Protein AF-A0A2X1PQT2-F1 (afdb_monomer)

Radius of gyration: 22.07 Å; Cα contacts (8 Å, |Δi|>4): 76; chains: 1; bounding box: 50×48×51 Å

Organism: Haemophilus influenzae (NCBI:txid727)

InterPro domains:
  IPR001898 Solute carrier family 13 [PF00939] (1-173)
  IPR001898 Solute carrier family 13 [TIGR00785] (2-171)
  IPR030676 Citrate carrier CitT-related [PTHR42826] (3-169)

Sequence (175 aa):
MVVKTTSYIFLTAMAPNALALSLMAPILGFETTWIKWFLAASVPGLLCLFLIPLICYWVSPPELKKVDNKAIAKKGLEELGPMSFREKALSVLFVIALFGWIFSNSLHINATIVAIIVMVLCIVLSIVTWDDILKSKGAWNTLVWYGGIIGMSGLLEKSGFFKWLAKHLKYHTSV

Mean predicted aligned error: 7.76 Å

Nearest PDB structures (foldseek):
  6wtw-assembly1_A  TM=7.626E-01  e=2.066E-07  Lactobacillus acidophilus

Structure (mmCIF, N/CA/C/O backbone):
data_AF-A0A2X1PQT2-F1
#
_entry.id   AF-A0A2X1PQT2-F1
#
loop_
_atom_site.group_PDB
_atom_site.id
_atom_site.type_symbol
_atom_site.label_atom_id
_atom_site.label_alt_id
_atom_site.label_comp_id
_atom_site.label_asym_id
_atom_site.label_entity_id
_atom_site.label_seq_id
_atom_site.pdbx_PDB_ins_code
_atom_site.Cartn_x
_atom_site.Cartn_y
_atom_site.Cartn_z
_atom_site.occupancy
_atom_site.B_iso_or_equiv
_atom_site.auth_seq_id
_atom_site.auth_comp_id
_atom_site.auth_asym_id
_atom_site.auth_atom_id
_atom_site.pdbx_PDB_model_num
ATOM 1 N N . MET A 1 1 ? -2.371 -12.884 4.084 1.00 44.47 1 MET A N 1
ATOM 2 C CA . MET A 1 1 ? -1.571 -13.381 2.938 1.00 44.47 1 MET A CA 1
ATOM 3 C C . MET A 1 1 ? -2.280 -13.195 1.589 1.00 44.47 1 MET A C 1
ATOM 5 O O . MET A 1 1 ? -1.606 -12.825 0.641 1.00 44.47 1 MET A O 1
ATOM 9 N N . VAL A 1 2 ? -3.617 -13.327 1.516 1.00 46.00 2 VAL A N 1
ATOM 10 C CA . VAL A 1 2 ? -4.440 -13.123 0.293 1.00 46.00 2 VAL A CA 1
ATOM 11 C C . VAL A 1 2 ? -4.204 -11.776 -0.409 1.00 46.00 2 VAL A C 1
ATOM 13 O O . VAL A 1 2 ? -4.157 -11.729 -1.633 1.00 46.00 2 VAL A O 1
ATOM 16 N N . VAL A 1 3 ? -3.963 -10.705 0.360 1.00 53.53 3 VAL A N 1
ATOM 17 C CA . VAL A 1 3 ? -3.705 -9.355 -0.176 1.00 53.53 3 VAL A CA 1
ATOM 18 C C . VAL A 1 3 ? -2.543 -9.343 -1.175 1.00 53.53 3 VAL A C 1
ATOM 20 O O . VAL A 1 3 ? -2.621 -8.636 -2.170 1.00 53.53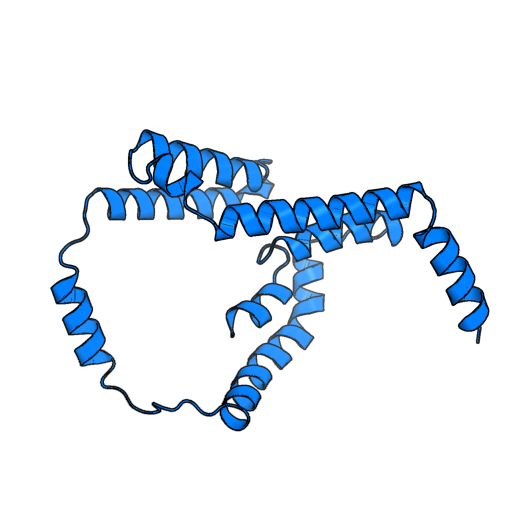 3 VAL A O 1
ATOM 23 N N . LYS A 1 4 ? -1.500 -10.167 -0.981 1.00 66.00 4 LYS A N 1
ATOM 24 C CA . LYS A 1 4 ? -0.339 -10.156 -1.884 1.00 66.00 4 LYS A CA 1
ATOM 25 C C . LYS A 1 4 ? -0.673 -10.686 -3.277 1.00 66.00 4 LYS A C 1
ATOM 27 O O . LYS A 1 4 ? -0.178 -10.138 -4.252 1.00 66.00 4 LYS A O 1
ATOM 32 N N . THR A 1 5 ? -1.529 -11.699 -3.390 1.00 76.62 5 THR A N 1
ATOM 33 C CA . THR A 1 5 ? -1.811 -12.336 -4.682 1.00 76.62 5 THR A CA 1
ATOM 34 C C . THR A 1 5 ? -2.655 -11.449 -5.588 1.00 76.62 5 THR A C 1
ATOM 36 O O . THR A 1 5 ? -2.332 -11.271 -6.760 1.00 76.62 5 THR A O 1
ATOM 39 N N . THR A 1 6 ? -3.695 -10.818 -5.037 1.00 84.56 6 THR A N 1
ATOM 40 C CA . THR A 1 6 ? -4.504 -9.841 -5.779 1.00 84.56 6 THR A CA 1
ATOM 41 C C . THR A 1 6 ? -3.706 -8.590 -6.140 1.00 84.56 6 THR A C 1
ATOM 43 O O . THR A 1 6 ? -3.980 -7.975 -7.168 1.00 84.56 6 THR A O 1
ATOM 46 N N . SER A 1 7 ? -2.688 -8.229 -5.347 1.00 84.88 7 SER A N 1
ATOM 47 C CA . SER A 1 7 ? -1.837 -7.070 -5.630 1.00 84.88 7 SER A CA 1
ATOM 48 C C . SER A 1 7 ? -1.030 -7.188 -6.923 1.00 84.88 7 SER A C 1
ATOM 50 O O . SER A 1 7 ? -0.718 -6.158 -7.503 1.00 84.88 7 SER A O 1
ATOM 52 N N . TYR A 1 8 ? -0.713 -8.390 -7.414 1.00 83.00 8 TYR A N 1
ATOM 53 C CA . TYR A 1 8 ? -0.004 -8.545 -8.695 1.00 83.00 8 TYR A CA 1
ATOM 54 C C . TYR A 1 8 ? -0.922 -8.358 -9.913 1.00 83.00 8 TYR A C 1
ATOM 56 O O . TYR A 1 8 ? -0.467 -7.931 -10.973 1.00 83.00 8 TYR A O 1
ATOM 64 N N . ILE A 1 9 ? -2.219 -8.647 -9.759 1.00 90.00 9 ILE A N 1
ATOM 65 C CA . ILE A 1 9 ? -3.206 -8.619 -10.849 1.00 90.00 9 ILE A CA 1
ATOM 66 C C . ILE A 1 9 ? -3.492 -7.182 -11.301 1.00 90.00 9 ILE A C 1
ATOM 68 O O . ILE A 1 9 ? -3.656 -6.922 -12.491 1.00 90.00 9 ILE A O 1
ATOM 72 N N . PHE A 1 10 ? -3.531 -6.236 -10.362 1.00 88.19 10 PHE A N 1
ATOM 73 C CA . PHE A 1 10 ? -3.870 -4.845 -10.648 1.00 88.19 10 PHE A CA 1
ATOM 74 C C . PHE A 1 10 ? -2.636 -3.947 -10.580 1.00 88.19 10 PHE A C 1
ATOM 76 O O . PHE A 1 10 ? -1.972 -3.854 -9.546 1.00 88.19 10 PHE A O 1
ATOM 83 N N . LEU A 1 11 ? -2.376 -3.200 -11.655 1.00 82.12 11 LEU A N 1
ATOM 84 C CA . LEU A 1 11 ? -1.244 -2.270 -11.743 1.00 82.12 11 LEU A CA 1
ATOM 85 C C . LEU A 1 11 ? -1.215 -1.260 -10.579 1.00 82.12 11 LEU A C 1
ATOM 87 O O . LEU A 1 11 ? -0.149 -0.900 -10.095 1.00 82.12 11 LEU A O 1
ATOM 91 N N . THR A 1 12 ? -2.380 -0.833 -10.096 1.00 80.81 12 THR A N 1
ATOM 92 C CA . THR A 1 12 ? -2.529 0.176 -9.035 1.00 80.81 12 THR A CA 1
ATOM 93 C C . THR A 1 12 ? -2.618 -0.401 -7.622 1.00 80.81 12 THR A C 1
ATOM 95 O O . THR A 1 12 ? -2.722 0.363 -6.667 1.00 80.81 12 THR A O 1
ATOM 98 N N . ALA A 1 13 ? -2.575 -1.725 -7.447 1.00 83.19 13 ALA A N 1
ATOM 99 C CA . ALA A 1 13 ? -2.769 -2.328 -6.128 1.00 83.19 13 ALA A CA 1
ATOM 100 C C . ALA A 1 13 ? -1.541 -2.246 -5.206 1.00 83.19 13 ALA A C 1
ATOM 102 O O . ALA A 1 13 ? -1.691 -2.420 -3.997 1.00 83.19 13 ALA A O 1
ATOM 103 N N . MET A 1 14 ? -0.337 -1.994 -5.735 1.00 82.69 14 MET A N 1
ATOM 104 C CA . MET A 1 14 ? 0.844 -1.712 -4.915 1.00 82.69 14 MET A CA 1
ATOM 105 C C . MET A 1 14 ? 1.873 -0.835 -5.639 1.00 82.69 14 MET A C 1
ATOM 107 O O . MET A 1 14 ? 2.048 -0.938 -6.852 1.00 82.69 14 MET A O 1
ATOM 111 N N . ALA A 1 15 ? 2.605 -0.012 -4.878 1.00 77.31 15 AL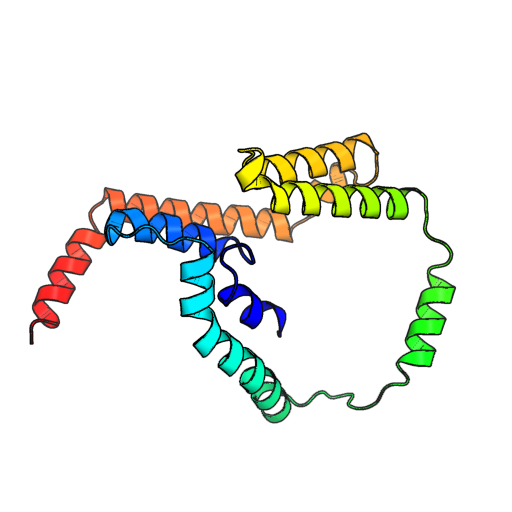A A N 1
ATOM 112 C CA . ALA A 1 15 ? 3.628 0.895 -5.408 1.00 77.31 15 ALA A CA 1
ATOM 113 C C . ALA A 1 15 ? 4.709 0.212 -6.282 1.00 77.31 15 ALA A C 1
ATOM 115 O O . ALA A 1 15 ? 5.056 0.780 -7.320 1.00 77.31 15 ALA A O 1
ATOM 116 N N . PRO A 1 16 ? 5.206 -1.005 -5.961 1.00 82.00 16 PRO A N 1
ATOM 117 C CA . PRO A 1 16 ? 6.190 -1.678 -6.808 1.00 82.00 16 PRO A CA 1
ATOM 118 C C . PRO A 1 16 ? 5.716 -1.972 -8.232 1.00 82.00 16 PRO A C 1
ATOM 120 O O . PRO A 1 16 ? 6.553 -2.018 -9.123 1.00 82.00 16 PRO A O 1
ATOM 123 N N . ASN A 1 17 ? 4.412 -2.146 -8.479 1.00 86.12 17 ASN A N 1
ATOM 124 C CA . ASN A 1 17 ? 3.907 -2.415 -9.831 1.00 86.12 17 ASN A CA 1
ATOM 125 C C . ASN A 1 17 ? 4.094 -1.195 -10.741 1.00 86.12 17 ASN A C 1
ATOM 127 O O . ASN A 1 17 ? 4.627 -1.309 -11.843 1.00 86.12 17 ASN A O 1
ATOM 131 N N . ALA A 1 18 ? 3.702 -0.014 -10.252 1.00 81.25 18 ALA A N 1
ATOM 132 C CA . ALA A 1 18 ? 3.896 1.245 -10.965 1.00 81.25 18 ALA A CA 1
ATOM 133 C C . ALA A 1 18 ? 5.389 1.557 -11.153 1.00 81.25 18 ALA A C 1
ATOM 135 O O . ALA A 1 18 ? 5.801 1.967 -12.238 1.00 81.25 18 ALA A O 1
ATOM 136 N N . LEU A 1 19 ? 6.211 1.292 -10.128 1.00 80.62 19 LEU A N 1
ATOM 137 C CA . LEU A 1 19 ? 7.664 1.428 -10.221 1.00 80.62 19 LEU A CA 1
ATOM 138 C C . LEU A 1 19 ? 8.245 0.499 -11.295 1.00 80.62 19 LEU A C 1
ATOM 140 O O . LEU A 1 19 ? 8.979 0.961 -12.164 1.00 80.62 19 LEU A O 1
ATOM 144 N N . ALA A 1 20 ? 7.889 -0.786 -11.282 1.00 83.38 20 ALA A N 1
ATOM 145 C CA . ALA A 1 20 ? 8.356 -1.751 -12.270 1.00 83.38 20 ALA A CA 1
ATOM 146 C C . ALA A 1 20 ? 7.991 -1.310 -13.692 1.00 83.38 20 ALA A C 1
ATOM 148 O O . ALA A 1 20 ? 8.847 -1.329 -14.571 1.00 83.38 20 ALA A O 1
ATOM 149 N N . LEU A 1 21 ? 6.759 -0.840 -13.915 1.00 83.00 21 LEU A N 1
ATOM 150 C CA . LEU A 1 21 ? 6.352 -0.316 -15.217 1.00 83.00 21 LEU A CA 1
ATOM 151 C C . LEU A 1 21 ? 7.182 0.911 -15.632 1.00 83.00 21 LEU A C 1
ATOM 153 O O . LEU A 1 21 ? 7.637 0.970 -16.773 1.00 83.00 21 LEU A O 1
ATOM 157 N N . SER A 1 22 ? 7.433 1.847 -14.710 1.00 77.94 22 SER A N 1
ATOM 158 C CA . SER A 1 22 ? 8.249 3.043 -14.981 1.00 77.94 22 SER A CA 1
ATOM 159 C C . SER A 1 22 ? 9.710 2.726 -15.323 1.00 77.94 22 SER A C 1
ATOM 161 O O . SER A 1 22 ? 10.335 3.468 -16.075 1.00 77.94 22 SER A O 1
ATOM 163 N N . LEU A 1 23 ? 10.240 1.609 -14.812 1.00 78.75 23 LEU A N 1
ATOM 164 C CA . LEU A 1 23 ? 11.588 1.124 -15.116 1.00 78.75 23 LEU A CA 1
ATOM 165 C C . LEU A 1 23 ? 11.626 0.301 -16.413 1.00 78.75 23 LEU A C 1
ATOM 167 O O . LEU A 1 23 ? 12.576 0.412 -17.178 1.00 78.75 23 LEU A O 1
ATOM 171 N N . MET A 1 24 ? 10.598 -0.510 -16.685 1.00 82.56 24 MET A N 1
ATOM 172 C CA . MET A 1 24 ? 10.533 -1.387 -17.861 1.00 82.56 24 MET A CA 1
ATOM 173 C C . MET A 1 24 ? 10.230 -0.638 -19.160 1.00 82.56 24 MET A C 1
ATOM 175 O O . MET A 1 24 ? 10.846 -0.938 -20.181 1.00 82.56 24 MET A O 1
ATOM 179 N N . ALA A 1 25 ? 9.300 0.321 -19.136 1.00 81.00 25 ALA A N 1
ATOM 180 C CA . ALA A 1 25 ? 8.862 1.055 -20.324 1.00 81.00 25 ALA A CA 1
ATOM 181 C C . ALA A 1 25 ? 10.020 1.681 -21.138 1.00 81.00 25 ALA A C 1
ATOM 183 O O . ALA A 1 25 ? 10.079 1.429 -22.344 1.00 81.00 25 ALA A O 1
ATOM 184 N N . PRO A 1 26 ? 10.982 2.417 -20.536 1.00 75.12 26 PRO A N 1
ATOM 185 C CA . PRO A 1 26 ? 12.098 2.994 -21.291 1.00 75.12 26 PRO A CA 1
ATOM 186 C C . PRO A 1 26 ? 13.100 1.951 -21.810 1.00 75.12 26 PRO A C 1
ATOM 188 O O . PRO A 1 26 ? 13.820 2.231 -22.764 1.00 75.12 26 PRO A O 1
ATOM 191 N N . ILE A 1 27 ? 13.162 0.762 -21.199 1.00 76.69 27 ILE A N 1
ATOM 192 C CA . ILE A 1 27 ? 14.112 -0.301 -21.567 1.00 76.69 27 ILE A CA 1
ATOM 193 C C . ILE A 1 27 ? 13.559 -1.160 -22.706 1.00 76.69 27 ILE A C 1
ATOM 195 O O . ILE A 1 27 ? 14.268 -1.474 -23.658 1.00 76.69 27 ILE A O 1
ATOM 199 N N . LEU A 1 28 ? 12.298 -1.575 -22.587 1.00 79.56 28 LEU A N 1
ATOM 200 C CA . LEU A 1 28 ? 11.676 -2.549 -23.482 1.00 79.56 28 LEU A CA 1
ATOM 201 C C . LEU A 1 28 ? 10.905 -1.885 -24.631 1.00 79.56 28 LEU A C 1
ATOM 203 O O . LEU A 1 28 ? 10.452 -2.577 -25.539 1.00 79.56 28 LEU A O 1
ATOM 207 N N . GLY A 1 29 ? 10.746 -0.558 -24.598 1.00 75.69 29 GLY A N 1
ATOM 208 C CA . GLY A 1 29 ? 10.125 0.213 -25.674 1.00 75.69 29 GLY A CA 1
ATOM 209 C C . GLY A 1 29 ? 8.634 -0.068 -25.872 1.00 75.69 29 GLY A C 1
ATOM 210 O O . GLY A 1 29 ? 8.100 0.247 -26.932 1.00 75.69 29 GLY A O 1
ATOM 211 N N . PHE A 1 30 ? 7.953 -0.662 -24.885 1.00 77.12 30 PHE A N 1
ATOM 212 C CA . PHE A 1 30 ? 6.506 -0.862 -24.925 1.00 77.12 30 PHE A CA 1
ATOM 213 C C . PHE A 1 30 ? 5.797 -0.094 -23.817 1.00 77.12 30 PHE A C 1
ATOM 215 O O . PHE A 1 30 ? 6.182 -0.122 -22.647 1.00 77.12 30 PHE A O 1
ATOM 222 N N . GLU A 1 31 ? 4.686 0.535 -24.188 1.00 71.38 31 GLU A N 1
ATOM 223 C CA . GLU A 1 31 ? 3.752 1.119 -23.239 1.00 71.38 31 GLU A CA 1
ATOM 224 C C . GLU A 1 31 ? 2.690 0.087 -22.845 1.00 71.38 31 GLU A C 1
ATOM 226 O O . GLU A 1 31 ? 1.944 -0.458 -23.675 1.00 71.38 31 GLU A O 1
ATOM 231 N N . THR A 1 32 ? 2.612 -0.187 -21.543 1.00 72.62 32 THR A N 1
ATOM 232 C CA . THR A 1 32 ? 1.566 -1.039 -20.969 1.00 72.62 32 THR A CA 1
ATOM 233 C C . THR A 1 32 ? 0.450 -0.163 -20.445 1.00 72.62 32 THR A C 1
ATOM 235 O O . THR A 1 32 ? 0.671 0.691 -19.590 1.00 72.62 32 THR A O 1
ATOM 238 N N . THR A 1 33 ? -0.769 -0.402 -20.916 1.00 82.31 33 THR A N 1
ATOM 239 C CA . THR A 1 33 ? -1.961 0.187 -20.305 1.00 82.31 33 THR A CA 1
ATOM 240 C C . THR A 1 33 ? -2.395 -0.652 -19.108 1.00 82.31 33 THR A C 1
ATOM 242 O O . THR A 1 33 ? -2.086 -1.841 -19.020 1.00 82.31 33 THR A O 1
ATOM 245 N N . TRP A 1 34 ? -3.176 -0.063 -18.203 1.00 83.50 34 TRP A N 1
ATOM 246 C CA . TRP A 1 34 ? -3.735 -0.78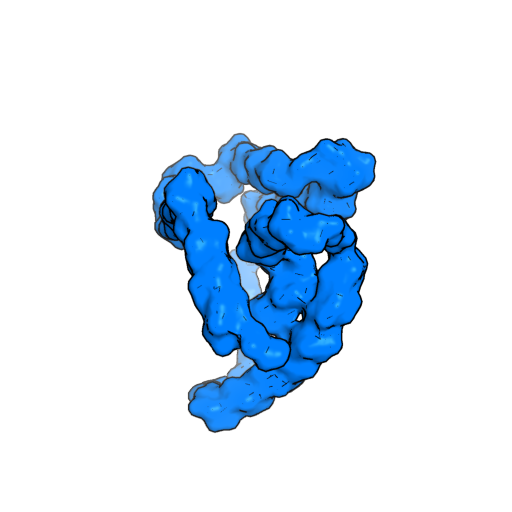6 -17.057 1.00 83.50 34 TRP A CA 1
ATOM 247 C C . TRP A 1 34 ? -4.461 -2.078 -17.479 1.00 83.50 34 TRP A C 1
ATOM 249 O O . TRP A 1 34 ? -4.256 -3.124 -16.869 1.00 83.50 34 TRP A O 1
ATOM 259 N N . ILE A 1 35 ? -5.240 -2.034 -18.572 1.00 84.88 35 ILE A N 1
ATOM 260 C CA . ILE A 1 35 ? -5.956 -3.211 -19.096 1.00 84.88 35 ILE A CA 1
ATOM 261 C C . ILE A 1 35 ? -4.980 -4.282 -19.590 1.00 84.88 35 ILE A C 1
ATOM 263 O O . ILE A 1 35 ? -5.176 -5.458 -19.298 1.00 84.88 35 ILE A O 1
ATOM 267 N N . LYS A 1 36 ? -3.913 -3.901 -20.304 1.00 86.94 36 LYS A N 1
ATOM 268 C CA . LYS A 1 36 ? -2.903 -4.861 -20.775 1.00 86.94 36 LYS A CA 1
ATOM 269 C C . LYS A 1 36 ? -2.214 -5.565 -19.606 1.00 86.94 36 LYS A C 1
ATOM 271 O O . LYS A 1 36 ? -2.054 -6.780 -19.653 1.00 86.94 36 LYS A O 1
ATOM 276 N N . TRP A 1 37 ? -1.862 -4.818 -18.556 1.00 89.12 37 TRP A N 1
ATOM 277 C CA . TRP A 1 37 ? -1.312 -5.396 -17.328 1.00 89.12 37 TRP A CA 1
ATOM 278 C C . TRP A 1 37 ? -2.289 -6.392 -16.707 1.00 89.12 37 TRP A C 1
ATOM 280 O O . TRP A 1 37 ? -1.916 -7.532 -16.447 1.00 89.12 37 TRP A O 1
ATOM 290 N N . PHE A 1 38 ? -3.542 -5.970 -16.507 1.00 89.62 38 PHE A N 1
ATOM 291 C CA . PHE A 1 38 ? -4.578 -6.810 -15.915 1.00 89.62 38 PHE A CA 1
ATOM 292 C C . PHE A 1 38 ? -4.756 -8.112 -16.697 1.00 89.62 38 PHE A C 1
ATOM 294 O O . PHE A 1 38 ? -4.711 -9.183 -16.106 1.00 89.62 38 PHE A O 1
ATOM 301 N N . LEU A 1 39 ? -4.893 -8.042 -18.022 1.00 91.25 39 LEU A N 1
ATOM 302 C CA . LEU A 1 39 ? -5.062 -9.231 -18.857 1.00 91.25 39 LEU A CA 1
ATOM 303 C C . LEU A 1 39 ? -3.854 -10.169 -18.754 1.00 91.25 39 LEU A C 1
ATOM 305 O O . LEU A 1 39 ? -4.043 -11.359 -18.510 1.00 91.25 39 LEU A O 1
ATOM 309 N N . ALA A 1 40 ? -2.632 -9.637 -18.845 1.00 90.62 40 ALA A N 1
ATOM 310 C CA . ALA A 1 40 ? -1.408 -10.431 -18.740 1.00 90.62 40 ALA A CA 1
ATOM 311 C C . ALA A 1 40 ? -1.234 -11.084 -17.356 1.00 90.62 40 ALA A C 1
ATOM 313 O O . ALA A 1 40 ? -0.840 -12.245 -17.257 1.00 90.62 40 ALA A O 1
ATOM 314 N N . ALA A 1 41 ? -1.552 -10.356 -16.283 1.00 91.50 41 ALA A N 1
ATOM 315 C CA . ALA A 1 41 ? -1.389 -10.822 -14.909 1.00 91.50 41 ALA A CA 1
ATOM 316 C C . ALA A 1 41 ? -2.580 -11.654 -14.397 1.00 91.50 41 ALA A C 1
ATOM 318 O O . ALA A 1 41 ? -2.432 -12.384 -13.417 1.00 91.50 41 ALA A O 1
ATOM 319 N N . SER A 1 42 ? -3.753 -11.566 -15.035 1.00 91.88 42 SER A N 1
ATOM 320 C CA . SER A 1 42 ? -4.993 -12.196 -14.561 1.00 91.88 42 SER A CA 1
ATOM 321 C C . SER A 1 42 ? -4.902 -13.717 -14.511 1.00 91.88 42 SER A C 1
ATOM 323 O O . SER A 1 42 ? -5.228 -14.301 -13.484 1.00 91.88 42 SER A O 1
ATOM 325 N N . VAL A 1 43 ? -4.419 -14.365 -15.573 1.00 92.31 43 VAL A N 1
ATOM 326 C CA . VAL A 1 43 ? -4.337 -15.831 -15.658 1.00 92.31 43 VAL A CA 1
ATOM 327 C C . VAL A 1 43 ? -3.419 -16.415 -14.573 1.00 92.31 43 VAL A C 1
ATOM 329 O O . VAL A 1 43 ? -3.907 -17.207 -13.761 1.00 92.31 43 VAL A O 1
ATOM 332 N N . PRO A 1 44 ? -2.130 -16.022 -14.469 1.00 92.00 44 PRO A N 1
ATOM 333 C CA . PRO A 1 44 ? -1.272 -16.528 -13.398 1.00 92.00 44 PRO A CA 1
ATOM 334 C C . PRO A 1 44 ? -1.731 -16.048 -12.014 1.00 92.00 44 PRO A C 1
ATOM 336 O O . PRO A 1 44 ? -1.644 -16.791 -11.039 1.00 92.00 44 PRO A O 1
ATOM 339 N N . GLY A 1 45 ? -2.262 -14.827 -11.911 1.00 90.75 45 GLY A N 1
ATOM 340 C CA . GLY A 1 45 ? -2.712 -14.256 -10.646 1.00 90.75 45 GLY A CA 1
ATOM 341 C C . GLY A 1 45 ? -3.935 -14.960 -10.060 1.00 90.75 45 GLY A C 1
ATOM 342 O O . GLY A 1 45 ? -3.942 -15.250 -8.867 1.00 90.75 45 GLY A O 1
ATOM 343 N N . LEU A 1 46 ? -4.942 -15.285 -10.876 1.00 91.44 46 LEU A N 1
ATOM 344 C CA . LEU A 1 46 ? -6.134 -16.029 -10.451 1.00 91.44 46 LEU A CA 1
ATOM 345 C C . LEU A 1 46 ? -5.793 -17.472 -10.076 1.00 91.44 46 LEU A C 1
ATOM 347 O O . LEU A 1 46 ? -6.302 -17.982 -9.078 1.00 91.44 46 LEU A O 1
ATOM 351 N N . LEU A 1 47 ? -4.887 -18.107 -10.822 1.00 92.56 47 LEU A N 1
ATOM 352 C CA . LEU A 1 47 ? -4.387 -19.437 -10.489 1.00 92.56 47 LEU A CA 1
ATOM 353 C C . LEU A 1 47 ? -3.703 -19.433 -9.113 1.00 92.56 47 LEU A C 1
ATOM 355 O O . LEU A 1 47 ? -4.054 -20.224 -8.238 1.00 92.56 47 LEU A O 1
ATOM 359 N N . CYS A 1 48 ? -2.801 -18.481 -8.872 1.00 91.56 48 CYS A N 1
ATOM 360 C CA . CYS A 1 48 ? -2.182 -18.293 -7.562 1.00 91.56 48 CYS A CA 1
ATOM 361 C C . CYS A 1 48 ? -3.205 -17.926 -6.475 1.00 91.56 48 CYS A C 1
ATOM 363 O O . CYS A 1 48 ? -3.052 -18.350 -5.331 1.00 91.56 48 CYS A O 1
ATOM 365 N N . LEU A 1 49 ? -4.242 -17.145 -6.800 1.00 90.56 49 LEU A N 1
ATOM 366 C CA . LEU A 1 49 ? -5.274 -16.729 -5.845 1.00 90.56 49 LEU A CA 1
ATOM 367 C C . LEU A 1 49 ? -6.049 -17.934 -5.311 1.00 90.56 49 LEU A C 1
ATOM 369 O O . LEU A 1 49 ? -6.397 -17.955 -4.133 1.00 90.56 49 LEU A O 1
ATOM 373 N N . PHE A 1 50 ? -6.277 -18.933 -6.161 1.00 90.38 50 PHE A N 1
ATOM 374 C CA . PHE A 1 50 ? -6.925 -20.180 -5.780 1.00 90.38 50 PHE A CA 1
ATOM 375 C C . PHE A 1 50 ? -5.966 -21.145 -5.067 1.00 90.38 50 PHE A C 1
ATOM 377 O O . PHE A 1 50 ? -6.308 -21.704 -4.026 1.00 90.38 50 PHE A O 1
ATOM 384 N N . LEU A 1 51 ? -4.747 -21.323 -5.588 1.00 92.25 51 LEU A N 1
ATOM 385 C CA . LEU A 1 51 ? -3.805 -22.323 -5.077 1.00 92.25 51 LEU A CA 1
ATOM 386 C C . LEU A 1 51 ? -3.146 -21.927 -3.752 1.00 92.25 51 LEU A C 1
ATOM 388 O O . LEU A 1 51 ? -3.000 -22.773 -2.872 1.00 92.25 51 LEU A O 1
ATOM 392 N N . ILE A 1 52 ? -2.752 -20.661 -3.577 1.00 90.25 52 ILE A N 1
ATOM 393 C CA . ILE A 1 52 ? -2.000 -20.229 -2.386 1.00 90.25 52 ILE A CA 1
ATOM 394 C C . ILE A 1 52 ? -2.782 -20.484 -1.088 1.00 90.25 52 ILE A C 1
ATOM 396 O O . ILE A 1 52 ? -2.197 -21.067 -0.177 1.00 90.25 52 ILE A O 1
ATOM 400 N N . PRO A 1 53 ? -4.077 -20.127 -0.960 1.00 88.56 53 PRO A N 1
ATOM 401 C CA . PRO A 1 53 ? -4.845 -20.440 0.245 1.00 88.56 53 PRO A CA 1
ATOM 402 C C . PRO A 1 53 ? -4.897 -21.940 0.562 1.00 88.56 53 PRO A C 1
ATOM 404 O O . PRO A 1 53 ? -4.786 -22.307 1.730 1.00 88.56 53 PRO A O 1
ATOM 407 N N . LEU A 1 54 ? -5.017 -22.801 -0.457 1.00 89.88 54 LEU A N 1
ATOM 408 C CA . LEU A 1 54 ? -5.043 -24.259 -0.290 1.00 89.88 54 LEU A CA 1
ATOM 409 C C . LEU A 1 54 ? -3.698 -24.790 0.211 1.00 89.88 54 LEU A C 1
ATOM 411 O O . LEU A 1 54 ? -3.651 -25.556 1.173 1.00 89.88 54 LEU A O 1
ATOM 415 N N . ILE A 1 55 ? -2.602 -24.331 -0.396 1.00 91.88 55 ILE A N 1
ATOM 416 C CA . ILE A 1 55 ? -1.243 -24.689 0.022 1.00 91.88 55 ILE A CA 1
ATOM 417 C C . ILE A 1 55 ? -0.993 -24.208 1.454 1.00 91.88 55 ILE A C 1
ATOM 419 O O . ILE A 1 55 ? -0.526 -24.981 2.285 1.00 91.88 55 ILE A O 1
ATOM 423 N N . CYS A 1 56 ? -1.350 -22.962 1.781 1.00 89.56 56 CYS A N 1
ATOM 424 C CA . CYS A 1 56 ? -1.207 -22.423 3.133 1.00 89.56 56 CYS A CA 1
ATOM 425 C C . CYS A 1 56 ? -2.013 -23.219 4.160 1.00 89.56 56 CYS A C 1
ATOM 427 O O . CYS A 1 56 ? -1.507 -23.468 5.249 1.00 89.56 56 CYS A O 1
ATOM 429 N N . TYR A 1 57 ? -3.232 -23.646 3.819 1.00 89.25 57 TYR A N 1
ATOM 430 C CA . TYR A 1 57 ? -4.046 -24.469 4.710 1.00 89.25 57 TYR A CA 1
ATOM 431 C C . TYR A 1 57 ? -3.381 -25.815 5.031 1.00 89.25 57 TYR A C 1
ATOM 433 O O . TYR A 1 57 ? -3.564 -26.341 6.127 1.00 89.25 57 TYR A O 1
ATOM 441 N N . TRP A 1 58 ? -2.607 -26.367 4.093 1.00 89.12 58 TRP A N 1
ATOM 442 C CA . TRP A 1 58 ? -1.904 -27.634 4.278 1.00 89.12 58 TRP A CA 1
ATOM 443 C C . TRP A 1 58 ? -0.554 -27.476 4.992 1.00 89.12 58 TRP A C 1
ATOM 445 O O . TRP A 1 58 ? -0.259 -28.235 5.908 1.00 89.12 58 TRP A O 1
ATOM 455 N N . VAL A 1 59 ? 0.245 -26.473 4.612 1.00 93.12 59 VAL A N 1
ATOM 456 C CA . VAL A 1 59 ? 1.595 -26.229 5.161 1.00 93.12 59 VAL A CA 1
ATOM 457 C C . VAL A 1 59 ? 1.552 -25.591 6.550 1.00 93.12 59 VAL A C 1
ATOM 459 O O . VAL A 1 59 ? 2.406 -25.853 7.392 1.00 93.12 59 VAL A O 1
ATOM 462 N N . SER A 1 60 ? 0.577 -24.722 6.800 1.00 87.31 60 SER A N 1
ATOM 463 C CA . SER A 1 60 ? 0.430 -23.994 8.063 1.00 87.31 60 SER A CA 1
ATOM 464 C C . SER A 1 60 ? -1.042 -23.978 8.463 1.00 87.31 60 SER A C 1
ATOM 466 O O . SER A 1 60 ? -1.700 -22.934 8.378 1.00 87.31 60 SER A O 1
ATOM 468 N N . PRO A 1 61 ? -1.593 -25.147 8.844 1.00 86.00 61 PRO A N 1
ATOM 469 C CA . PRO A 1 61 ? -2.996 -25.256 9.195 1.00 86.00 61 PRO A CA 1
ATOM 470 C C . PRO A 1 61 ? -3.322 -24.312 10.360 1.00 86.00 61 PRO A C 1
ATOM 472 O O . PRO A 1 61 ? -2.558 -24.240 11.323 1.00 86.00 61 PRO A O 1
ATOM 475 N N . PRO A 1 62 ? -4.456 -23.594 10.303 1.00 86.12 62 PRO A N 1
ATOM 476 C CA . PRO A 1 62 ? -4.840 -22.684 11.371 1.00 86.12 62 PRO A CA 1
ATOM 477 C C . PRO A 1 62 ? -5.114 -23.462 12.662 1.00 86.12 62 PRO A C 1
ATOM 479 O O . PRO A 1 62 ? -5.833 -24.465 12.643 1.00 86.12 62 PRO A O 1
ATOM 482 N N . GLU A 1 63 ? -4.580 -22.961 13.776 1.00 86.38 63 GLU A N 1
ATOM 483 C CA . GLU A 1 63 ? -4.766 -23.538 15.116 1.00 86.38 63 GLU A CA 1
ATOM 484 C C . GLU A 1 63 ? -6.247 -23.537 15.533 1.00 86.38 63 GLU A C 1
ATOM 486 O O . GLU A 1 63 ? -6.751 -24.510 16.092 1.00 86.38 63 GLU A O 1
ATOM 491 N N . LEU A 1 64 ? -6.980 -22.475 15.180 1.00 83.44 64 LEU A N 1
ATOM 492 C CA . LEU A 1 64 ? -8.415 -22.327 15.423 1.00 83.44 64 LEU A CA 1
ATOM 493 C C . LEU A 1 64 ? -9.198 -22.432 14.110 1.00 83.44 64 LEU A C 1
ATOM 495 O O . LEU A 1 64 ? -9.256 -21.493 13.318 1.00 83.44 64 LEU A O 1
ATOM 499 N N . LYS A 1 65 ? -9.837 -23.587 13.888 1.00 82.12 65 LYS A N 1
ATOM 500 C CA . LYS A 1 65 ? -10.675 -23.852 12.699 1.00 82.12 65 LYS A CA 1
ATOM 501 C C . LYS A 1 65 ? -12.147 -23.488 12.883 1.00 82.12 65 LYS A C 1
ATOM 503 O O . LYS A 1 65 ? -12.871 -23.354 11.900 1.00 82.12 65 LYS A O 1
ATOM 508 N N . LYS A 1 66 ? -12.603 -23.367 14.131 1.00 84.25 66 LYS A N 1
ATOM 509 C CA . LYS A 1 66 ? -13.975 -22.996 14.484 1.00 84.25 66 LYS A CA 1
ATOM 510 C C . LYS A 1 66 ? -13.937 -21.949 15.583 1.00 84.25 66 LYS A C 1
ATOM 512 O O . LYS A 1 66 ? -13.265 -22.132 16.591 1.00 84.25 66 LYS A O 1
ATOM 517 N N . VAL A 1 67 ? -14.678 -20.876 15.364 1.00 86.94 67 VAL A N 1
ATOM 518 C CA . VAL A 1 67 ? -14.883 -19.773 16.297 1.00 86.94 67 VAL A CA 1
ATOM 519 C C . VAL A 1 67 ? -16.331 -19.328 16.140 1.00 86.94 67 VAL A C 1
ATOM 521 O O . VAL A 1 67 ? -16.855 -19.327 15.023 1.00 86.94 67 VAL A O 1
ATOM 524 N N . ASP A 1 68 ? -16.966 -18.937 17.244 1.00 88.75 68 ASP A N 1
ATOM 525 C CA . ASP A 1 68 ? -18.267 -18.270 17.207 1.00 88.75 68 ASP A CA 1
ATOM 526 C C . ASP A 1 68 ? -18.103 -16.827 16.703 1.00 88.75 68 ASP A C 1
ATOM 528 O O . ASP A 1 68 ? -18.068 -15.848 17.450 1.00 88.75 68 AS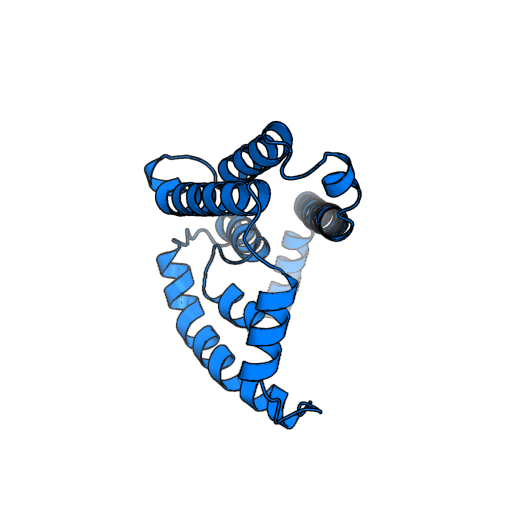P A O 1
ATOM 532 N N . ASN A 1 69 ? -17.925 -16.713 15.390 1.00 90.94 69 ASN A N 1
ATOM 533 C CA . ASN A 1 69 ? -17.676 -15.458 14.694 1.00 90.94 69 ASN A CA 1
ATOM 534 C C . ASN A 1 69 ? -18.813 -14.449 14.886 1.00 90.94 69 ASN A C 1
ATOM 536 O O . ASN A 1 69 ? -18.548 -13.253 14.984 1.00 90.94 69 ASN A O 1
ATOM 540 N N . LYS A 1 70 ? -20.064 -14.914 14.971 1.00 91.62 70 LYS A N 1
ATOM 541 C CA . LYS A 1 70 ? -21.233 -14.053 15.165 1.00 91.62 70 LYS A CA 1
ATOM 542 C C . LYS A 1 70 ? -21.268 -13.470 16.571 1.00 91.62 70 LYS A C 1
ATOM 544 O O . LYS A 1 70 ? -21.464 -12.263 16.700 1.00 91.62 70 LYS A O 1
ATOM 549 N N . ALA A 1 71 ? -21.053 -14.289 17.603 1.00 93.00 71 ALA A N 1
ATOM 550 C CA . ALA A 1 71 ? -21.031 -13.798 18.977 1.00 93.00 71 ALA A CA 1
ATOM 551 C C . ALA A 1 71 ? -19.877 -12.813 19.203 1.00 93.00 71 ALA A C 1
ATOM 553 O O . ALA A 1 71 ? -20.093 -11.740 19.763 1.00 93.00 71 ALA A O 1
ATOM 554 N N . ILE A 1 72 ? -18.676 -13.129 18.703 1.00 92.44 72 ILE A N 1
ATOM 555 C CA . ILE A 1 72 ? -17.506 -12.248 18.827 1.00 92.44 72 ILE A CA 1
ATOM 556 C C . ILE A 1 72 ? -17.720 -10.933 18.074 1.00 92.44 72 ILE A C 1
ATOM 558 O O . ILE A 1 72 ? -17.459 -9.870 18.631 1.00 92.44 72 ILE A O 1
ATOM 562 N N . ALA A 1 73 ? -18.224 -10.978 16.836 1.00 93.38 73 ALA A N 1
ATOM 563 C CA . ALA A 1 73 ? -18.481 -9.767 16.059 1.00 93.38 73 ALA A CA 1
ATOM 564 C C . ALA A 1 73 ? -19.552 -8.882 16.710 1.00 93.38 73 ALA A C 1
ATOM 566 O O . ALA A 1 73 ? -19.382 -7.667 16.771 1.00 93.38 73 ALA A O 1
ATOM 567 N N . LYS A 1 74 ? -20.633 -9.483 17.231 1.00 94.12 74 LYS A N 1
ATOM 568 C CA . LYS A 1 74 ? -21.691 -8.749 17.935 1.00 94.12 74 LYS A CA 1
ATOM 569 C C . LYS A 1 74 ? -21.151 -8.084 19.200 1.00 94.12 74 LYS A C 1
ATOM 571 O O . LYS A 1 74 ? -21.354 -6.889 19.376 1.00 94.12 74 LYS A O 1
ATOM 576 N N . LYS A 1 75 ? -20.416 -8.834 20.024 1.00 94.94 75 LYS A N 1
ATOM 577 C CA . LYS A 1 75 ? -19.798 -8.314 21.246 1.00 94.94 75 LYS A CA 1
ATOM 578 C C . LYS A 1 75 ? -18.820 -7.174 20.943 1.00 94.94 75 LYS A C 1
ATOM 580 O O . LYS A 1 75 ? -18.898 -6.130 21.573 1.00 94.94 75 LYS A O 1
ATOM 585 N N . GLY A 1 76 ? -17.956 -7.338 19.940 1.00 92.88 76 GLY A N 1
ATOM 586 C CA . GLY A 1 76 ? -17.022 -6.286 19.529 1.00 92.88 76 GLY A CA 1
ATOM 587 C C . GLY A 1 76 ? -17.725 -5.024 19.016 1.00 92.88 76 GLY A C 1
ATOM 588 O O . GLY A 1 76 ? -17.283 -3.919 19.306 1.00 92.88 76 GLY A O 1
ATOM 589 N N . LEU A 1 77 ? -18.843 -5.164 18.294 1.00 93.81 77 LEU A N 1
ATOM 590 C CA . LEU A 1 77 ? -19.643 -4.018 17.849 1.00 93.81 77 LEU A CA 1
ATOM 591 C C . LEU A 1 77 ? -20.319 -3.295 19.024 1.00 93.81 77 LEU A C 1
ATOM 593 O O . LEU A 1 77 ? -20.357 -2.067 19.043 1.00 93.81 77 LEU A O 1
ATOM 597 N N . GLU A 1 78 ? -20.834 -4.046 19.999 1.00 94.50 78 GLU A N 1
ATOM 598 C CA . GLU A 1 78 ? -21.404 -3.489 21.231 1.00 94.50 78 GLU A CA 1
ATOM 599 C C . GLU A 1 78 ? -20.346 -2.743 22.062 1.00 94.50 78 GLU A C 1
ATOM 601 O O . GLU A 1 78 ? -20.634 -1.665 22.574 1.00 94.50 78 GLU A O 1
ATOM 606 N N . GLU A 1 79 ? -19.117 -3.269 22.143 1.00 94.38 79 GLU A N 1
ATOM 607 C CA . GLU A 1 79 ? -17.983 -2.633 22.834 1.00 94.38 79 GLU A CA 1
ATOM 608 C C . GLU A 1 79 ? -17.494 -1.350 22.141 1.00 94.38 79 GLU A C 1
ATOM 610 O O . GLU A 1 79 ? -17.119 -0.395 22.821 1.00 94.38 79 GLU A O 1
ATOM 615 N N . LEU A 1 80 ? -17.501 -1.307 20.802 1.00 92.44 80 LEU A N 1
ATOM 616 C CA . LEU A 1 80 ? -17.130 -0.113 20.028 1.00 92.44 80 LEU A CA 1
ATOM 617 C C . LEU A 1 80 ? -18.165 1.014 20.162 1.00 92.44 80 LEU A C 1
ATOM 619 O O . LEU A 1 80 ? -17.800 2.189 20.209 1.00 92.44 80 LEU A O 1
ATOM 623 N N . GLY A 1 81 ? -19.453 0.663 20.221 1.00 91.88 81 GLY A N 1
ATOM 624 C CA . GLY A 1 81 ? -20.544 1.629 20.298 1.00 91.88 81 GLY A CA 1
ATOM 625 C C . GLY A 1 81 ? -20.801 2.387 18.982 1.00 91.88 81 GLY A C 1
ATOM 626 O O . GLY A 1 81 ? -20.360 1.977 17.904 1.00 91.88 81 GLY A O 1
ATOM 627 N N . PRO A 1 82 ? -21.589 3.479 19.019 1.00 92.75 82 PRO A N 1
ATOM 628 C CA . PRO A 1 82 ? -21.925 4.247 17.824 1.00 92.75 82 PRO A CA 1
ATOM 629 C C . PRO A 1 82 ? -20.709 5.003 17.274 1.00 92.75 82 PRO A C 1
ATOM 631 O O . PRO A 1 82 ? -19.966 5.624 18.030 1.00 92.75 82 PRO A O 1
ATOM 634 N N . MET A 1 83 ? -20.572 5.037 15.943 1.00 93.00 83 MET A N 1
ATOM 635 C CA . MET A 1 83 ? -19.482 5.767 15.287 1.00 93.00 83 MET A CA 1
ATOM 636 C C . MET A 1 83 ? -19.444 7.239 15.703 1.00 93.00 83 MET A C 1
ATOM 638 O O . MET A 1 83 ? -20.417 7.990 15.538 1.00 93.00 83 MET A O 1
ATOM 642 N N . SER A 1 84 ? -18.267 7.655 16.145 1.00 92.81 84 SER A N 1
ATOM 643 C CA . SER A 1 84 ? -17.918 9.034 16.430 1.00 92.81 84 SER A CA 1
ATOM 644 C C . SER A 1 84 ? -17.946 9.899 15.166 1.00 92.81 84 SER A C 1
ATOM 646 O O . SER A 1 84 ? -17.871 9.425 14.027 1.00 92.81 84 SER A O 1
ATOM 648 N N . PHE A 1 85 ? -18.008 11.217 15.359 1.00 90.31 85 PHE A N 1
ATOM 649 C CA . PHE A 1 85 ? -17.912 12.173 14.255 1.00 90.31 85 PHE A CA 1
ATOM 650 C C . PHE A 1 85 ? -16.617 11.995 13.444 1.00 90.31 85 PHE A C 1
ATOM 652 O O . PHE A 1 85 ? -16.650 12.056 12.216 1.00 90.31 85 PHE A O 1
ATOM 659 N N . ARG A 1 86 ? -15.492 11.711 14.117 1.00 91.75 86 ARG A N 1
ATOM 660 C CA . ARG A 1 86 ? -14.186 11.516 13.471 1.00 91.75 86 ARG A CA 1
ATOM 661 C C . ARG A 1 86 ? -14.170 10.289 12.559 1.00 91.75 86 ARG A C 1
ATOM 663 O O . ARG A 1 86 ? -13.662 10.379 11.448 1.00 91.75 86 ARG A O 1
ATOM 670 N N . GLU A 1 87 ? -14.778 9.180 12.975 1.00 92.62 87 GLU A N 1
ATOM 671 C CA . GLU A 1 87 ? -14.870 7.959 12.155 1.00 92.62 87 GLU A CA 1
ATOM 672 C C . GLU A 1 87 ? -15.767 8.154 10.929 1.00 92.62 87 GLU A C 1
ATOM 674 O O . GLU A 1 87 ? -15.441 7.696 9.830 1.00 92.62 87 GLU A O 1
ATOM 679 N N . LYS A 1 88 ? -16.871 8.895 11.085 1.00 94.38 88 LYS A N 1
ATOM 680 C CA . LYS A 1 88 ? -17.738 9.265 9.957 1.00 94.38 88 LYS A CA 1
ATOM 681 C C . LYS A 1 88 ? -17.007 10.177 8.973 1.00 94.38 88 LYS A C 1
ATOM 683 O O . LYS A 1 88 ? -17.038 9.919 7.773 1.00 94.38 88 LYS A O 1
ATOM 688 N N . ALA A 1 89 ? -16.311 11.199 9.470 1.00 94.06 89 ALA A N 1
ATOM 689 C CA . ALA A 1 89 ? -15.524 12.107 8.641 1.00 94.06 89 ALA A CA 1
ATOM 690 C C . ALA A 1 89 ? -14.400 11.368 7.893 1.00 94.06 89 ALA A C 1
ATOM 692 O O . ALA A 1 89 ? -14.240 11.558 6.689 1.00 94.06 89 ALA A O 1
ATOM 693 N N . LEU A 1 90 ? -13.686 10.459 8.569 1.00 94.25 90 LEU A N 1
ATOM 694 C CA . LEU A 1 90 ? -12.673 9.605 7.947 1.00 94.25 90 LEU A CA 1
ATOM 695 C C . LEU A 1 90 ? -13.269 8.736 6.832 1.00 94.25 90 LEU A C 1
ATOM 697 O O . LEU A 1 90 ? -12.689 8.635 5.754 1.00 94.25 90 LEU A O 1
ATOM 701 N N . SER A 1 91 ? -14.444 8.149 7.069 1.00 94.69 91 SER A N 1
ATOM 702 C CA . SER A 1 91 ? -15.145 7.330 6.074 1.00 94.69 91 SER A CA 1
ATOM 703 C C . SER A 1 91 ? -15.525 8.144 4.833 1.00 94.69 91 SER A C 1
ATOM 705 O O . SER A 1 91 ? -15.343 7.680 3.709 1.00 94.69 91 SER A O 1
ATOM 707 N N . VAL A 1 92 ? -15.992 9.384 5.015 1.00 95.56 92 VAL A N 1
ATOM 708 C CA . VAL A 1 92 ? -16.296 10.299 3.902 1.00 95.56 92 VAL A CA 1
ATOM 709 C C . VAL A 1 92 ? -15.030 10.650 3.120 1.00 95.56 92 VAL A C 1
ATOM 711 O O . VAL A 1 92 ? -15.025 10.545 1.894 1.00 95.56 92 VAL A O 1
ATOM 714 N N . LEU A 1 93 ? -13.937 11.005 3.803 1.00 94.94 93 LEU A N 1
ATOM 715 C CA . LEU A 1 93 ? -12.656 11.292 3.148 1.00 94.94 93 LEU A CA 1
ATOM 716 C C . LEU A 1 93 ? -12.109 10.085 2.382 1.00 94.94 93 LEU A C 1
ATOM 718 O O . LEU A 1 93 ? -11.568 10.248 1.292 1.00 94.94 93 LEU A O 1
ATOM 722 N N . PHE A 1 94 ? -12.282 8.876 2.916 1.00 93.06 94 PHE A N 1
ATOM 723 C CA . PHE A 1 94 ? -11.903 7.644 2.233 1.00 93.06 94 PHE A CA 1
ATOM 724 C C . PHE A 1 94 ? -12.684 7.456 0.926 1.00 93.06 94 PHE A C 1
ATOM 726 O O . PHE A 1 94 ? -12.092 7.162 -0.111 1.00 93.06 94 PHE A O 1
ATOM 733 N N . VAL A 1 95 ? -13.998 7.694 0.938 1.00 95.06 95 VAL A N 1
ATOM 734 C CA . VAL A 1 95 ? -14.829 7.639 -0.277 1.00 95.06 95 VAL A CA 1
ATOM 735 C C . VAL A 1 95 ? -14.411 8.714 -1.288 1.00 95.06 95 VAL A C 1
ATOM 737 O O . VAL A 1 95 ? -14.303 8.423 -2.479 1.00 95.06 95 VAL A O 1
ATOM 740 N N . ILE A 1 96 ? -14.098 9.932 -0.832 1.00 92.88 96 ILE A N 1
ATOM 741 C CA . ILE A 1 96 ? -13.563 11.002 -1.692 1.00 92.88 96 ILE A CA 1
ATOM 742 C C . ILE A 1 96 ? -12.232 10.577 -2.329 1.00 92.88 96 ILE A C 1
ATOM 744 O O . ILE A 1 96 ? -12.042 10.771 -3.529 1.00 92.88 96 ILE A O 1
ATOM 748 N N . ALA A 1 97 ? -11.332 9.957 -1.559 1.00 90.94 97 ALA A N 1
ATOM 749 C CA . ALA A 1 97 ? -10.061 9.441 -2.066 1.00 90.94 97 ALA A CA 1
ATOM 750 C C . ALA A 1 97 ? -10.273 8.397 -3.173 1.00 90.94 97 ALA A C 1
ATOM 752 O O . ALA A 1 97 ? -9.632 8.470 -4.222 1.00 90.94 97 ALA A O 1
ATOM 753 N N . LEU A 1 98 ? -11.214 7.464 -2.972 1.00 89.94 98 LEU A N 1
ATOM 754 C CA . LEU A 1 98 ? -11.568 6.454 -3.971 1.00 89.94 98 LEU A CA 1
ATOM 755 C C . LEU A 1 98 ? -12.070 7.088 -5.267 1.00 89.94 98 LEU A C 1
ATOM 757 O O . LEU A 1 98 ? -11.597 6.716 -6.339 1.00 89.94 98 LEU A O 1
ATOM 761 N N . PHE A 1 99 ? -12.970 8.070 -5.189 1.00 89.44 99 PHE A N 1
ATOM 762 C CA . PHE A 1 99 ? -13.418 8.792 -6.380 1.00 89.44 99 PHE A CA 1
ATOM 763 C C . PHE A 1 99 ? -12.270 9.542 -7.061 1.00 89.44 99 PHE A C 1
ATOM 765 O O . PHE A 1 99 ? -12.145 9.475 -8.283 1.00 89.44 99 PHE A O 1
ATOM 772 N N . GLY A 1 100 ? -11.392 10.183 -6.286 1.00 87.31 100 GLY A N 1
ATOM 773 C CA . GLY A 1 100 ? -10.197 10.840 -6.812 1.00 87.31 100 GLY A CA 1
ATOM 774 C C . GLY A 1 100 ? -9.283 9.881 -7.578 1.00 87.31 100 GLY A C 1
ATOM 775 O O . GLY A 1 100 ? -8.792 10.230 -8.648 1.00 87.31 100 GLY A O 1
ATOM 776 N N . TRP A 1 101 ? -9.092 8.653 -7.089 1.00 82.69 101 TRP A N 1
ATOM 777 C CA . TRP A 1 101 ? -8.309 7.637 -7.798 1.00 82.69 101 TRP A CA 1
ATOM 778 C C . TRP A 1 101 ? -9.030 7.049 -9.012 1.00 82.69 101 TRP A C 1
ATOM 780 O O . TRP A 1 101 ? -8.394 6.868 -10.047 1.00 82.69 101 TRP A O 1
ATOM 790 N N . ILE A 1 102 ? -10.337 6.785 -8.925 1.00 83.44 102 ILE A N 1
ATOM 791 C CA . ILE A 1 102 ? -11.133 6.262 -10.049 1.00 83.44 102 ILE A CA 1
ATOM 792 C C . ILE A 1 102 ? -11.125 7.252 -11.218 1.00 83.44 102 ILE A C 1
ATOM 794 O O . ILE A 1 102 ? -10.910 6.860 -12.364 1.00 83.44 102 ILE A O 1
ATOM 798 N N . PHE A 1 103 ? -11.303 8.542 -10.931 1.00 84.50 103 PHE A N 1
ATOM 799 C CA . PHE A 1 103 ? -11.344 9.598 -11.941 1.00 84.50 103 PHE A CA 1
ATOM 800 C C . PHE A 1 103 ? -9.985 10.261 -12.200 1.00 84.50 103 PHE A C 1
ATOM 802 O O . PHE A 1 103 ? -9.920 11.202 -12.985 1.00 84.50 103 PHE A O 1
ATOM 809 N N . SER A 1 104 ? -8.892 9.767 -11.607 1.00 76.75 104 SER A N 1
ATOM 810 C CA . SER A 1 104 ? -7.533 10.323 -11.739 1.00 76.75 104 SER A CA 1
ATOM 811 C C . SER A 1 104 ? -7.118 10.523 -13.202 1.00 76.75 104 SER A C 1
ATOM 813 O O . SER A 1 104 ? -6.609 11.585 -13.558 1.00 76.75 104 SER A O 1
ATOM 815 N N . ASN A 1 105 ? -7.421 9.552 -14.071 1.00 74.00 105 ASN A N 1
ATOM 816 C CA . ASN A 1 105 ? -7.125 9.644 -15.503 1.00 74.00 105 ASN A CA 1
ATOM 817 C C . ASN A 1 105 ? -8.016 10.661 -16.234 1.00 74.00 105 ASN A C 1
ATOM 819 O O . ASN A 1 105 ? -7.518 11.394 -17.080 1.00 74.00 105 ASN A O 1
ATOM 823 N N . SER A 1 106 ? -9.312 10.721 -15.913 1.00 82.44 106 SER A N 1
ATOM 824 C CA . SER A 1 106 ? -10.266 11.647 -16.548 1.00 82.44 106 SER A CA 1
ATOM 825 C C . SER A 1 106 ? -10.072 13.097 -16.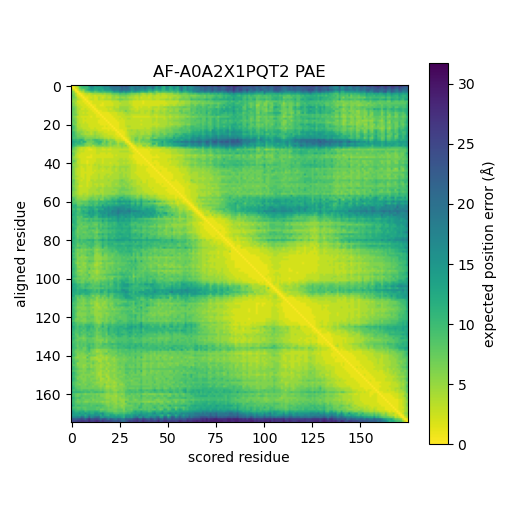103 1.00 82.44 106 SER A C 1
ATOM 827 O O . SER A 1 106 ? -10.305 14.016 -16.877 1.00 82.44 106 SER A O 1
ATOM 829 N N . LEU A 1 107 ? -9.648 13.300 -14.855 1.00 78.44 107 LEU A N 1
ATOM 830 C CA . LEU A 1 107 ? -9.378 14.610 -14.264 1.00 78.44 107 LEU A CA 1
ATOM 831 C 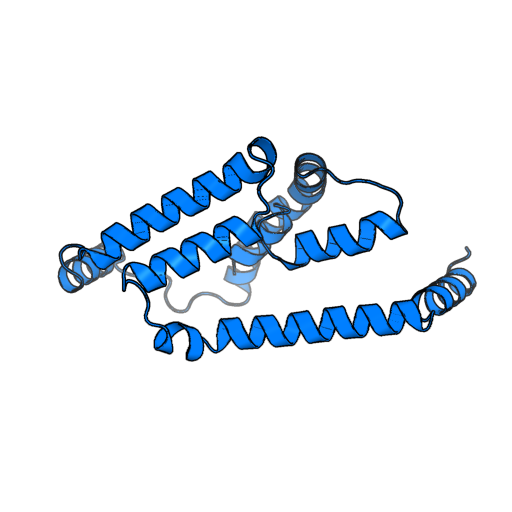C . LEU A 1 107 ? -7.934 15.076 -14.501 1.00 78.44 107 LEU A C 1
ATOM 833 O O . LEU A 1 107 ? -7.597 16.196 -14.132 1.00 78.44 107 LEU A O 1
ATOM 837 N N . HIS A 1 108 ? -7.075 14.229 -15.083 1.00 82.88 108 HIS A N 1
ATOM 838 C CA . HIS A 1 108 ? -5.634 14.465 -15.235 1.00 82.88 108 HIS A CA 1
ATOM 839 C C . HIS A 1 108 ? -4.915 14.800 -13.912 1.00 82.88 108 HIS A C 1
ATOM 841 O O . HIS A 1 108 ? -3.929 15.537 -13.887 1.00 82.88 108 HIS A O 1
ATOM 847 N N . ILE A 1 109 ? -5.388 14.237 -12.795 1.00 80.31 109 ILE A N 1
ATOM 848 C CA . ILE A 1 109 ? -4.806 14.436 -11.461 1.00 80.31 109 ILE A CA 1
ATOM 849 C C . ILE A 1 109 ? -3.971 13.213 -11.104 1.00 80.31 109 ILE A C 1
ATOM 851 O O . ILE A 1 109 ? -4.465 12.091 -11.141 1.00 80.31 109 ILE A O 1
ATOM 855 N N . ASN A 1 110 ? -2.717 13.410 -10.699 1.00 79.56 110 ASN A N 1
ATOM 856 C CA . ASN A 1 110 ? -1.854 12.319 -10.249 1.00 79.56 110 ASN A CA 1
ATOM 857 C C . ASN A 1 110 ? -2.393 11.680 -8.949 1.00 79.56 110 ASN A C 1
ATOM 859 O O . ASN A 1 110 ? -2.728 12.385 -7.996 1.00 79.56 110 ASN A O 1
ATOM 863 N N . ALA A 1 111 ? -2.419 10.346 -8.874 1.00 78.50 111 AL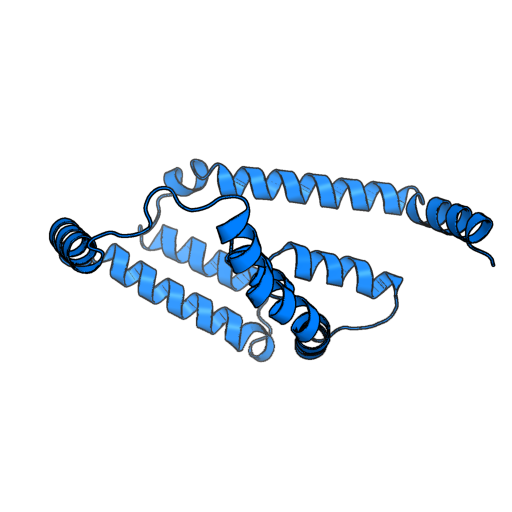A A N 1
ATOM 864 C CA . ALA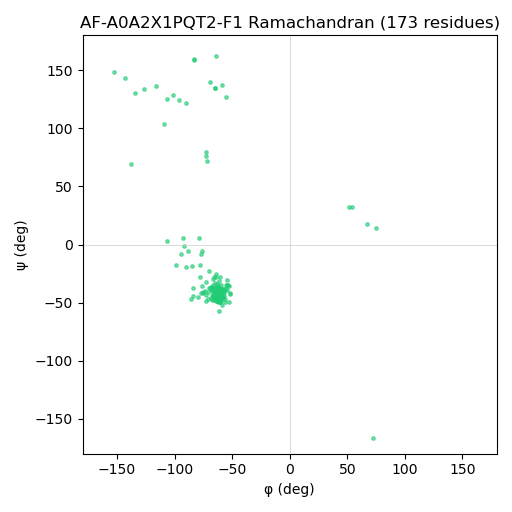 A 1 111 ? -2.885 9.597 -7.702 1.00 78.50 111 ALA A CA 1
ATOM 865 C C . ALA A 1 111 ? -2.176 9.979 -6.383 1.00 78.50 111 ALA A C 1
ATOM 867 O O . ALA A 1 111 ? -2.795 9.938 -5.317 1.00 78.50 111 ALA A O 1
ATOM 868 N N . THR A 1 112 ? -0.908 10.394 -6.448 1.00 84.25 112 THR A N 1
ATOM 869 C CA . THR A 1 112 ? -0.137 10.895 -5.300 1.00 84.25 112 THR A CA 1
ATOM 870 C C . THR A 1 112 ? -0.706 12.209 -4.768 1.00 84.25 112 THR A C 1
ATOM 872 O O . THR A 1 112 ? -0.761 12.408 -3.557 1.00 84.25 112 THR A O 1
ATOM 875 N N . ILE A 1 113 ? -1.183 13.094 -5.651 1.00 89.25 113 ILE A N 1
ATOM 876 C CA . ILE A 1 113 ? -1.792 14.374 -5.258 1.00 89.25 113 ILE A CA 1
ATOM 877 C C . ILE A 1 113 ? -3.083 14.116 -4.479 1.00 89.25 113 ILE A C 1
ATOM 879 O O . ILE A 1 113 ? -3.282 14.711 -3.424 1.00 89.25 113 ILE A O 1
ATOM 883 N N . VAL A 1 114 ? -3.917 13.178 -4.945 1.00 89.50 114 VAL A N 1
ATOM 884 C CA . VAL A 1 114 ? -5.143 12.765 -4.238 1.00 89.50 114 VAL A CA 1
ATOM 885 C C . VAL A 1 114 ? -4.814 12.305 -2.814 1.00 89.50 114 VAL A C 1
ATOM 887 O O . VAL A 1 114 ? -5.437 12.765 -1.859 1.00 89.50 114 VAL A O 1
ATOM 890 N N . ALA A 1 115 ? -3.792 11.458 -2.655 1.00 88.62 115 ALA A N 1
ATOM 891 C CA . ALA A 1 115 ? -3.366 10.966 -1.347 1.00 88.62 115 ALA A CA 1
ATOM 892 C C . ALA A 1 115 ? -2.870 12.093 -0.418 1.00 88.62 115 ALA A C 1
ATOM 894 O O . ALA A 1 115 ? -3.240 12.123 0.756 1.00 88.62 115 ALA A O 1
ATOM 895 N N . ILE A 1 116 ? -2.076 13.040 -0.936 1.00 91.81 116 ILE A N 1
ATOM 896 C CA . ILE A 1 116 ? -1.570 14.184 -0.159 1.00 91.81 116 ILE A CA 1
ATOM 897 C C . ILE A 1 116 ? -2.718 15.103 0.271 1.00 91.81 116 ILE A C 1
ATOM 899 O O . ILE A 1 116 ? -2.767 15.497 1.433 1.00 91.81 116 ILE A O 1
ATOM 903 N N . ILE A 1 117 ? -3.662 15.413 -0.624 1.00 93.62 117 ILE A N 1
ATOM 904 C CA . ILE A 1 117 ? -4.828 16.250 -0.298 1.00 93.62 117 ILE A CA 1
ATOM 905 C C . ILE A 1 117 ? -5.648 15.605 0.820 1.00 93.62 117 ILE A C 1
ATOM 907 O O . ILE A 1 117 ? -5.967 16.264 1.806 1.00 93.62 117 ILE A O 1
ATOM 911 N N . VAL A 1 118 ? -5.952 14.310 0.706 1.00 93.38 118 VAL A N 1
ATOM 912 C CA . VAL A 1 118 ? -6.722 13.579 1.724 1.00 93.38 118 VAL A CA 1
ATOM 913 C C . VAL A 1 118 ? -5.983 13.555 3.062 1.00 93.38 118 VAL A C 1
ATOM 915 O O . VAL A 1 118 ? -6.598 13.788 4.098 1.00 93.38 118 VAL A O 1
ATOM 918 N N . MET A 1 119 ? -4.662 13.351 3.057 1.00 92.62 119 MET A N 1
ATOM 919 C CA . MET A 1 119 ? -3.843 13.420 4.270 1.00 92.62 119 MET A CA 1
ATOM 920 C C . MET A 1 119 ? -3.911 14.805 4.929 1.00 92.62 119 MET A C 1
ATOM 922 O O . MET A 1 119 ? -4.120 14.894 6.136 1.00 92.62 119 MET A O 1
ATOM 926 N N . VAL A 1 120 ? -3.776 15.886 4.152 1.00 94.19 120 VAL A N 1
ATOM 927 C CA . VAL A 1 120 ? -3.889 17.260 4.668 1.00 94.19 120 VAL A CA 1
ATOM 928 C C . VAL A 1 120 ? -5.281 17.507 5.249 1.00 94.19 120 VAL A C 1
ATOM 930 O O . VAL A 1 120 ? -5.390 18.045 6.348 1.00 94.19 120 VAL A O 1
ATOM 933 N N . LEU A 1 121 ? -6.343 17.059 4.572 1.00 94.44 121 LEU A N 1
ATOM 934 C CA . LEU A 1 121 ? -7.715 17.163 5.076 1.00 94.44 121 LEU A CA 1
ATOM 935 C C . LEU A 1 121 ? -7.906 16.395 6.390 1.00 94.44 121 LEU A C 1
ATOM 937 O O . LEU A 1 121 ? -8.544 16.917 7.300 1.00 94.44 121 LEU A O 1
ATOM 941 N N . CYS A 1 122 ? -7.316 15.204 6.533 1.00 94.00 122 CYS A N 1
ATOM 942 C CA . CYS A 1 122 ? -7.338 14.455 7.791 1.00 94.00 122 CYS A CA 1
ATOM 943 C C . CYS A 1 122 ? -6.695 15.233 8.952 1.00 94.00 122 CYS A C 1
ATOM 945 O O . CYS A 1 122 ? -7.202 15.167 10.072 1.00 94.00 122 CYS A O 1
ATOM 947 N N . ILE A 1 123 ? -5.611 15.974 8.694 1.00 93.38 123 ILE A N 1
ATOM 948 C CA . ILE A 1 123 ? -4.931 16.798 9.707 1.00 93.38 123 ILE A CA 1
ATOM 949 C C . ILE A 1 123 ? -5.767 18.038 10.041 1.00 93.38 123 ILE A C 1
ATOM 951 O O . ILE A 1 123 ? -6.016 18.317 11.212 1.00 93.38 123 ILE A O 1
ATOM 955 N N . VAL A 1 124 ? -6.242 18.766 9.025 1.00 93.44 124 VAL A N 1
ATOM 956 C CA . VAL A 1 124 ? -7.034 19.999 9.201 1.00 93.44 124 VAL A CA 1
ATOM 957 C C . VAL A 1 124 ? -8.342 19.716 9.942 1.00 93.44 124 VAL A C 1
ATOM 959 O O . VAL A 1 124 ? -8.729 20.474 10.827 1.00 93.44 124 VAL A O 1
ATOM 962 N N . LEU A 1 125 ? -8.995 18.590 9.646 1.00 91.94 125 LEU A N 1
ATOM 963 C CA . LEU A 1 125 ? -10.214 18.152 10.331 1.00 91.94 125 LEU A CA 1
ATOM 964 C C . LEU A 1 125 ? -9.943 17.504 11.701 1.00 91.94 125 LEU A C 1
ATOM 966 O O . LEU A 1 125 ? -10.873 16.996 12.326 1.00 91.94 125 LEU A O 1
ATOM 970 N N . SER A 1 126 ? -8.689 17.509 12.175 1.00 90.62 126 SER A N 1
ATOM 971 C CA . SER A 1 126 ? -8.260 16.890 13.440 1.00 90.62 126 SER A CA 1
ATOM 972 C C . SER A 1 126 ? -8.693 15.423 13.580 1.00 90.62 126 SER A C 1
ATOM 974 O O . SER A 1 126 ? -8.983 14.940 14.676 1.00 90.62 126 SER A O 1
ATOM 976 N N . ILE A 1 127 ? -8.762 14.706 12.454 1.00 91.81 127 ILE A N 1
ATOM 977 C CA . ILE A 1 127 ? -9.056 13.269 12.414 1.00 91.81 127 ILE A CA 1
ATOM 978 C C . ILE A 1 127 ? -7.801 12.492 12.813 1.00 91.81 127 ILE A C 1
ATOM 980 O O . ILE A 1 127 ? -7.888 11.536 13.579 1.00 91.81 127 ILE A O 1
ATOM 984 N N . VAL A 1 128 ? -6.645 12.935 12.313 1.00 90.19 128 VAL A N 1
ATOM 985 C CA . VAL A 1 128 ? -5.317 12.396 12.624 1.00 90.19 128 VAL A CA 1
ATOM 986 C C . VAL A 1 128 ? -4.431 13.552 13.075 1.00 90.19 128 VAL A C 1
ATOM 988 O O . VAL A 1 128 ? -4.417 14.602 12.433 1.00 90.19 128 VAL A O 1
ATOM 991 N N . THR A 1 129 ? -3.692 13.379 14.169 1.00 91.19 129 THR A N 1
ATOM 992 C CA . THR A 1 129 ? -2.759 14.408 14.640 1.00 91.19 129 THR A CA 1
ATOM 993 C C . THR A 1 129 ? -1.423 14.320 13.903 1.00 91.19 129 THR A C 1
ATOM 995 O O . THR A 1 129 ? -1.047 13.278 13.365 1.00 91.19 129 THR A O 1
ATOM 998 N N . TRP A 1 130 ? -0.662 15.414 13.894 1.00 89.62 130 TRP A N 1
ATOM 999 C CA . TRP A 1 130 ? 0.695 15.403 13.343 1.00 89.62 130 TRP A CA 1
ATOM 1000 C C . TRP A 1 130 ? 1.598 14.375 14.049 1.00 89.62 130 TRP A C 1
ATOM 1002 O O . TRP A 1 130 ? 2.362 13.657 13.403 1.00 89.62 130 TRP A O 1
ATOM 1012 N N . ASP A 1 131 ? 1.447 14.245 15.368 1.00 91.88 131 ASP A N 1
ATOM 1013 C CA . ASP A 1 131 ? 2.128 13.238 16.182 1.00 91.88 131 ASP A CA 1
ATOM 1014 C C . ASP A 1 131 ? 1.834 11.802 15.726 1.00 91.88 131 ASP A C 1
ATOM 1016 O O . ASP A 1 131 ? 2.747 10.975 15.682 1.00 91.88 131 ASP A O 1
ATOM 1020 N N . ASP A 1 132 ? 0.586 11.499 15.357 1.00 90.19 132 ASP A N 1
ATOM 1021 C CA . ASP A 1 132 ? 0.199 10.167 14.875 1.00 90.19 132 ASP A CA 1
ATOM 1022 C C . ASP A 1 132 ? 0.930 9.809 13.571 1.00 90.19 132 ASP A C 1
ATOM 1024 O O . ASP A 1 132 ? 1.379 8.675 13.387 1.00 90.19 132 ASP A O 1
ATOM 1028 N N . ILE A 1 133 ? 1.119 10.792 12.684 1.00 88.75 133 ILE A N 1
ATOM 1029 C CA . ILE A 1 133 ? 1.855 10.622 11.423 1.00 88.75 133 ILE A CA 1
ATOM 1030 C C . ILE A 1 133 ? 3.343 10.388 11.697 1.00 88.75 133 ILE A C 1
ATOM 1032 O O . ILE A 1 133 ? 3.942 9.463 11.140 1.00 88.75 133 ILE A O 1
ATOM 1036 N N . LEU A 1 134 ? 3.951 11.177 12.586 1.00 90.56 134 LEU A N 1
ATOM 1037 C CA . LEU A 1 134 ? 5.360 11.011 12.958 1.00 90.56 134 LEU A CA 1
ATOM 1038 C C . LEU A 1 134 ? 5.626 9.651 13.617 1.00 90.56 134 LEU A C 1
ATOM 1040 O O . LEU A 1 134 ? 6.649 9.020 13.356 1.00 90.56 134 LEU A O 1
ATOM 1044 N N . LYS A 1 135 ? 4.684 9.158 14.425 1.00 93.88 135 LYS A N 1
ATOM 1045 C CA . LYS A 1 135 ? 4.790 7.856 15.101 1.00 93.88 135 LYS A CA 1
ATOM 1046 C C . LYS A 1 135 ? 4.516 6.667 14.179 1.00 93.88 135 LYS A C 1
ATOM 1048 O O . LYS A 1 135 ? 4.785 5.529 14.575 1.00 93.88 135 LYS A O 1
ATOM 1053 N N . SER A 1 136 ? 4.055 6.893 12.946 1.00 90.88 136 SER A N 1
ATOM 1054 C CA . SER A 1 136 ? 3.787 5.845 11.954 1.00 90.88 136 SER A CA 1
ATOM 1055 C C . SER A 1 136 ? 5.077 5.232 11.388 1.00 90.88 136 SER A C 1
ATOM 1057 O O . SER A 1 136 ? 5.460 5.437 10.234 1.00 90.88 136 SER A O 1
ATOM 1059 N N . LYS A 1 137 ? 5.773 4.432 12.209 1.00 89.25 137 LYS A N 1
ATOM 1060 C CA . LYS A 1 137 ? 7.057 3.794 11.859 1.00 89.25 137 LYS A CA 1
ATOM 1061 C C . LYS A 1 137 ? 6.989 2.994 10.557 1.00 89.25 137 LYS A C 1
ATOM 1063 O O . LYS A 1 137 ? 7.959 2.971 9.807 1.00 89.25 137 LYS A O 1
ATOM 1068 N N . GLY A 1 138 ? 5.852 2.356 10.273 1.00 87.69 138 GLY A N 1
ATOM 1069 C CA . GLY A 1 138 ? 5.656 1.581 9.046 1.00 87.69 138 GLY A CA 1
ATOM 1070 C C . GLY A 1 138 ? 5.726 2.434 7.777 1.00 87.69 138 GLY A C 1
ATOM 1071 O O . GLY A 1 138 ? 6.373 2.032 6.808 1.00 87.69 138 GLY A O 1
ATOM 1072 N N . ALA A 1 139 ? 5.120 3.626 7.796 1.00 85.19 139 ALA A N 1
ATOM 1073 C CA . ALA A 1 139 ? 5.152 4.551 6.667 1.00 85.19 139 ALA A CA 1
ATOM 1074 C C . ALA A 1 139 ? 6.576 5.070 6.416 1.00 85.19 139 ALA A C 1
ATOM 1076 O O . ALA A 1 139 ? 7.075 4.977 5.294 1.00 85.19 139 ALA A O 1
ATOM 1077 N N . TRP A 1 140 ? 7.268 5.514 7.472 1.00 91.62 140 TRP A N 1
ATOM 1078 C CA . TRP A 1 140 ? 8.654 5.989 7.385 1.00 91.62 140 TRP A CA 1
ATOM 1079 C C . TRP A 1 140 ? 9.622 4.903 6.926 1.00 91.62 140 TRP A C 1
ATOM 1081 O O . TRP A 1 140 ? 10.434 5.141 6.035 1.00 91.62 140 TRP A O 1
ATOM 1091 N N . ASN A 1 141 ? 9.503 3.692 7.474 1.00 90.44 141 ASN A N 1
ATOM 1092 C CA . ASN A 1 141 ? 10.330 2.563 7.061 1.00 90.44 141 ASN A CA 1
ATOM 1093 C C . ASN A 1 141 ? 10.151 2.259 5.568 1.00 90.44 141 ASN A C 1
ATOM 1095 O O . ASN A 1 141 ? 11.129 2.075 4.851 1.00 90.44 141 ASN A O 1
ATOM 1099 N N . THR A 1 142 ? 8.905 2.266 5.090 1.00 86.38 142 THR A N 1
ATOM 1100 C CA . THR A 1 142 ? 8.578 2.035 3.678 1.00 86.38 142 THR A CA 1
ATOM 1101 C C . THR A 1 142 ? 9.169 3.122 2.775 1.00 86.38 142 THR A C 1
ATOM 1103 O O . THR A 1 142 ? 9.766 2.804 1.748 1.00 86.38 142 THR A O 1
ATOM 1106 N N . LEU A 1 143 ? 9.053 4.394 3.172 1.00 88.19 143 LEU A N 1
ATOM 1107 C CA . LEU A 1 143 ? 9.612 5.530 2.436 1.00 88.19 143 LEU A CA 1
ATOM 1108 C C . LEU A 1 143 ? 11.140 5.434 2.315 1.00 88.19 143 LEU A C 1
ATOM 1110 O O . LEU A 1 143 ? 11.676 5.563 1.215 1.00 88.19 143 LEU A O 1
ATOM 1114 N N . VAL A 1 144 ? 11.831 5.170 3.428 1.00 91.94 144 VAL A N 1
ATOM 1115 C CA . VAL A 1 144 ? 13.297 5.045 3.464 1.00 91.94 144 VAL A CA 1
ATOM 1116 C C . VAL A 1 144 ? 13.763 3.858 2.622 1.00 91.94 144 VAL A C 1
ATOM 1118 O O . VAL A 1 144 ? 14.689 4.002 1.824 1.00 91.94 144 VAL A O 1
ATOM 1121 N N . TRP A 1 145 ? 13.097 2.705 2.737 1.00 88.69 145 TRP A N 1
ATOM 1122 C CA . TRP A 1 145 ? 13.432 1.513 1.956 1.00 88.69 145 TRP A CA 1
ATOM 1123 C C . TRP A 1 145 ? 13.263 1.722 0.451 1.00 88.69 145 TRP A C 1
ATOM 1125 O O . TRP A 1 145 ? 14.187 1.429 -0.310 1.00 88.69 145 TRP A O 1
ATOM 1135 N N . TYR A 1 146 ? 12.116 2.249 0.003 1.00 85.12 146 TYR A N 1
ATOM 1136 C CA . TYR A 1 146 ? 11.912 2.517 -1.423 1.00 85.12 146 TYR A CA 1
ATOM 1137 C C . TYR A 1 146 ? 12.863 3.594 -1.938 1.00 85.12 146 TYR A C 1
ATOM 1139 O O . TYR A 1 146 ? 13.433 3.419 -3.012 1.00 85.12 146 TYR A O 1
ATOM 1147 N N . GLY A 1 147 ? 13.091 4.663 -1.169 1.00 88.88 147 GLY A N 1
ATOM 1148 C CA . GLY A 1 147 ? 14.059 5.701 -1.525 1.00 88.88 147 GLY A CA 1
ATOM 1149 C C . GLY A 1 147 ? 15.470 5.137 -1.712 1.00 88.88 147 GLY A C 1
ATOM 1150 O O . GLY A 1 147 ? 16.122 5.437 -2.712 1.00 88.88 147 GLY A O 1
ATOM 1151 N N . GLY A 1 148 ? 15.911 4.259 -0.806 1.00 91.38 148 GLY A N 1
ATOM 1152 C CA . GLY A 1 148 ? 17.208 3.589 -0.892 1.00 91.38 148 GLY A CA 1
ATOM 1153 C C . GLY A 1 148 ? 17.340 2.676 -2.113 1.00 91.38 148 GLY A C 1
ATOM 1154 O O . GLY A 1 148 ? 18.312 2.790 -2.858 1.00 91.38 148 GLY A O 1
ATOM 1155 N N . ILE A 1 149 ? 16.351 1.810 -2.362 1.00 88.50 149 ILE A N 1
ATOM 1156 C CA . ILE A 1 149 ? 16.365 0.887 -3.511 1.00 88.50 149 ILE A CA 1
ATOM 1157 C C . ILE A 1 149 ? 16.341 1.656 -4.835 1.00 88.50 149 ILE A C 1
ATOM 1159 O O . ILE A 1 149 ? 17.151 1.382 -5.721 1.00 88.50 149 ILE A O 1
ATOM 1163 N N . ILE A 1 150 ? 15.437 2.629 -4.977 1.00 86.38 150 ILE A N 1
ATOM 1164 C CA . ILE A 1 150 ? 15.305 3.420 -6.208 1.00 86.38 150 ILE A CA 1
ATOM 1165 C C . ILE A 1 150 ? 16.576 4.248 -6.437 1.00 86.38 150 ILE A C 1
ATOM 1167 O O . ILE A 1 150 ? 17.088 4.289 -7.557 1.00 86.38 150 ILE A O 1
ATOM 1171 N N . GLY A 1 151 ? 17.133 4.848 -5.380 1.00 90.50 151 GLY A N 1
ATOM 1172 C CA . GLY A 1 151 ? 18.395 5.585 -5.444 1.00 90.50 151 GLY A CA 1
ATOM 1173 C C . GLY A 1 151 ? 19.567 4.710 -5.894 1.00 90.50 151 GLY A C 1
ATOM 1174 O O . GLY A 1 151 ? 20.311 5.091 -6.798 1.00 90.50 151 GLY A O 1
ATOM 1175 N N . MET A 1 152 ? 19.700 3.508 -5.326 1.00 91.38 152 MET A N 1
ATOM 1176 C CA . MET A 1 152 ? 20.742 2.548 -5.700 1.00 91.38 152 MET A CA 1
ATOM 1177 C C . MET A 1 152 ? 20.578 2.053 -7.140 1.00 91.38 152 MET A C 1
ATOM 1179 O O . MET A 1 152 ? 21.552 2.020 -7.890 1.00 91.38 152 MET A O 1
ATOM 1183 N N . SER A 1 153 ? 19.348 1.745 -7.559 1.00 86.62 153 SER A N 1
ATOM 1184 C CA . SER A 1 153 ? 19.040 1.399 -8.950 1.00 86.62 153 SER A CA 1
ATOM 1185 C C . SER A 1 153 ? 19.452 2.521 -9.908 1.00 86.62 153 SER A C 1
ATOM 1187 O O . SER A 1 153 ? 20.044 2.254 -10.950 1.00 86.62 153 SER A O 1
ATOM 1189 N N . GLY A 1 154 ? 19.196 3.783 -9.545 1.00 87.12 154 GLY A N 1
ATOM 1190 C CA . GLY A 1 154 ? 19.613 4.941 -10.337 1.00 87.12 154 GLY A CA 1
ATOM 1191 C C . GLY A 1 154 ? 21.134 5.108 -10.426 1.00 87.12 154 GLY A C 1
ATOM 1192 O O . GLY A 1 154 ? 21.649 5.470 -11.484 1.00 87.12 154 GLY A O 1
ATOM 1193 N N . LEU A 1 155 ? 21.871 4.824 -9.346 1.00 91.88 155 LEU A N 1
ATOM 1194 C CA . LEU A 1 155 ? 23.340 4.841 -9.347 1.00 91.88 155 LEU A CA 1
ATOM 1195 C C . LEU A 1 155 ? 23.929 3.745 -10.242 1.00 91.88 155 LEU A C 1
ATOM 1197 O O . LEU A 1 155 ? 24.856 4.022 -11.001 1.00 91.88 155 LEU A O 1
ATOM 1201 N N . LEU A 1 156 ? 23.377 2.529 -10.184 1.00 91.06 156 LEU A N 1
ATOM 1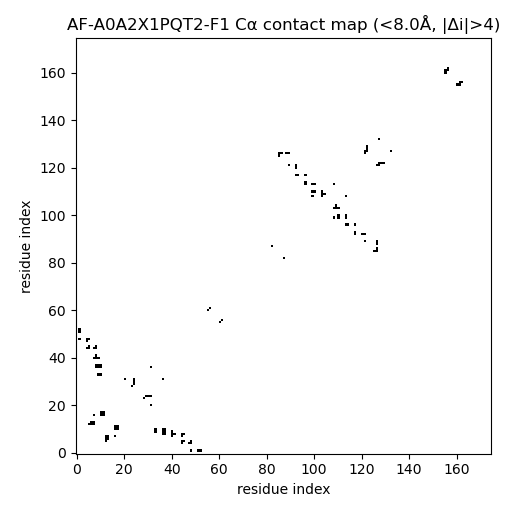202 C CA . LEU A 1 156 ? 23.792 1.406 -11.032 1.00 91.06 156 LEU A CA 1
ATOM 1203 C C . LEU A 1 156 ? 23.529 1.674 -12.520 1.00 91.06 156 LEU A C 1
ATOM 1205 O O . LEU A 1 156 ? 24.351 1.330 -13.368 1.00 91.06 156 LEU A O 1
ATOM 1209 N N . GLU A 1 157 ? 22.414 2.325 -12.852 1.00 86.44 157 GLU A N 1
ATOM 1210 C CA . GLU A 1 157 ? 22.141 2.733 -14.233 1.00 86.44 157 GLU A CA 1
ATOM 1211 C C . GLU A 1 157 ? 23.155 3.779 -14.713 1.00 86.44 157 GLU A C 1
ATOM 1213 O O . GLU A 1 157 ? 23.768 3.616 -15.770 1.00 86.44 157 GLU A O 1
ATOM 1218 N N . LYS A 1 158 ? 23.416 4.814 -13.902 1.00 89.69 158 LYS A N 1
ATOM 1219 C CA . LYS A 1 158 ? 24.397 5.862 -14.230 1.00 89.69 158 LYS A CA 1
ATOM 1220 C C . LYS A 1 158 ? 25.825 5.336 -14.360 1.00 89.69 158 LYS A C 1
ATOM 1222 O O . LYS A 1 158 ? 26.578 5.853 -15.180 1.00 89.69 158 LYS A O 1
ATOM 1227 N N . SER A 1 159 ? 26.205 4.322 -13.583 1.00 92.56 159 SER A N 1
ATOM 1228 C CA . SER A 1 159 ? 27.521 3.682 -13.692 1.00 92.56 159 SER A CA 1
ATOM 1229 C C . SER A 1 159 ? 27.640 2.737 -14.893 1.00 92.56 159 SER A C 1
ATOM 1231 O O . SER A 1 159 ? 28.721 2.218 -15.162 1.00 92.56 159 SER A O 1
ATOM 1233 N N . GLY A 1 160 ? 26.549 2.505 -15.633 1.00 90.50 160 GLY A N 1
ATOM 1234 C CA . GLY A 1 160 ? 26.520 1.586 -16.767 1.00 90.50 160 GLY A CA 1
ATOM 1235 C C . GLY A 1 160 ? 26.523 0.110 -16.362 1.00 90.50 160 GLY A C 1
ATOM 1236 O O . GLY A 1 160 ? 26.745 -0.747 -17.220 1.00 90.50 160 GLY A O 1
ATOM 1237 N N . PHE A 1 161 ? 26.254 -0.207 -15.091 1.00 91.94 161 PHE A N 1
ATOM 1238 C CA . PHE A 1 161 ? 26.256 -1.579 -14.584 1.00 91.94 161 PHE A CA 1
ATOM 1239 C C . PHE A 1 161 ? 25.269 -2.474 -15.342 1.00 91.94 161 PHE A C 1
ATOM 1241 O O . PHE A 1 161 ? 25.645 -3.559 -15.782 1.00 91.94 161 PHE A O 1
ATOM 1248 N N . PHE A 1 162 ? 24.033 -2.015 -15.571 1.00 87.50 162 PHE A N 1
ATOM 1249 C CA . PHE A 1 162 ? 23.033 -2.807 -16.297 1.00 87.50 162 PHE A CA 1
ATOM 1250 C C . PHE A 1 162 ? 23.429 -3.054 -17.761 1.00 87.50 162 PHE A C 1
ATOM 1252 O O . PHE A 1 162 ? 23.196 -4.145 -18.282 1.00 87.50 162 PHE A O 1
ATOM 1259 N N . LYS A 1 163 ? 24.118 -2.101 -18.410 1.00 88.19 163 LYS A N 1
ATOM 1260 C CA . LYS A 1 163 ? 24.679 -2.287 -19.763 1.00 88.19 163 LYS A CA 1
ATOM 1261 C C . LYS A 1 163 ? 25.796 -3.329 -19.774 1.00 88.19 163 LYS A C 1
ATOM 1263 O O . LYS A 1 163 ? 25.829 -4.185 -20.659 1.00 88.19 163 LYS A O 1
ATOM 1268 N N . TRP A 1 164 ? 26.701 -3.272 -18.796 1.00 93.62 164 TRP A N 1
ATOM 1269 C CA . TRP A 1 164 ? 27.755 -4.273 -18.623 1.00 93.62 164 TRP A CA 1
ATOM 1270 C C . TRP A 1 164 ? 27.163 -5.667 -18.379 1.00 93.62 164 TRP A C 1
ATOM 1272 O O . TRP A 1 164 ? 27.539 -6.616 -19.069 1.00 93.62 164 TRP A O 1
ATOM 1282 N N . LEU A 1 165 ? 26.184 -5.775 -17.477 1.00 91.38 165 LEU A N 1
ATOM 1283 C CA . LEU A 1 165 ? 25.520 -7.032 -17.140 1.00 91.38 165 LEU A CA 1
ATOM 1284 C C . LEU A 1 165 ? 24.801 -7.626 -18.355 1.00 91.38 165 LEU A C 1
ATOM 1286 O O . LEU A 1 165 ? 24.959 -8.809 -18.638 1.00 91.38 165 LEU A O 1
ATOM 1290 N N . ALA A 1 166 ? 24.070 -6.808 -19.118 1.00 88.81 166 ALA A N 1
ATOM 1291 C CA . ALA A 1 166 ? 23.401 -7.248 -20.339 1.00 88.81 166 ALA A CA 1
ATOM 1292 C C . ALA A 1 166 ? 24.396 -7.788 -21.381 1.00 88.81 166 ALA A C 1
ATOM 1294 O O . ALA A 1 166 ? 24.149 -8.829 -21.989 1.00 88.81 166 ALA A O 1
ATOM 1295 N N . LYS A 1 167 ? 25.548 -7.123 -21.563 1.00 91.12 167 LYS A N 1
ATOM 1296 C CA . LYS A 1 167 ? 26.615 -7.601 -22.458 1.00 91.12 167 LYS A CA 1
ATOM 1297 C C . LYS A 1 167 ? 27.210 -8.926 -21.974 1.00 91.12 167 LYS A C 1
ATOM 1299 O O . LYS A 1 167 ? 27.445 -9.812 -22.791 1.00 91.12 167 LYS A O 1
ATOM 1304 N N . HIS A 1 168 ? 27.441 -9.057 -20.669 1.00 92.31 168 HIS A N 1
ATOM 1305 C CA . HIS A 1 168 ? 27.979 -10.272 -20.067 1.00 92.31 168 HIS A CA 1
ATOM 1306 C C . HIS A 1 168 ? 27.006 -11.451 -20.198 1.00 92.31 168 HIS A C 1
ATOM 1308 O O . HIS A 1 168 ? 27.398 -12.519 -20.655 1.00 92.31 168 HIS A O 1
ATOM 1314 N N . LEU A 1 169 ? 25.721 -11.242 -19.896 1.00 92.06 169 LEU A N 1
ATOM 1315 C CA . LEU A 1 169 ? 24.688 -12.261 -20.075 1.00 92.06 169 LEU A CA 1
ATOM 1316 C C . LEU A 1 169 ? 24.559 -12.668 -21.542 1.00 92.06 169 LEU A C 1
ATOM 1318 O O . LEU A 1 169 ? 24.602 -13.856 -21.822 1.00 92.06 169 LEU A O 1
ATOM 1322 N N . LYS A 1 170 ? 24.511 -11.710 -22.481 1.00 89.50 170 LYS A N 1
ATOM 1323 C CA . LYS A 1 170 ? 24.433 -12.000 -23.924 1.00 89.50 170 LYS A CA 1
ATOM 1324 C C . LYS A 1 170 ? 25.571 -12.901 -24.409 1.00 89.50 170 LYS A C 1
ATOM 1326 O O . LYS A 1 170 ? 25.343 -13.740 -25.268 1.00 89.50 170 LYS A O 1
ATOM 1331 N N . TYR A 1 171 ? 26.776 -12.728 -23.870 1.00 87.75 171 TYR A N 1
ATOM 1332 C CA . TYR A 1 171 ? 27.925 -13.572 -24.200 1.00 87.75 171 TYR A CA 1
ATOM 1333 C C . TYR A 1 171 ? 27.760 -15.027 -23.719 1.00 87.75 171 TYR A C 1
ATOM 1335 O O . TYR A 1 171 ? 28.277 -15.941 -24.350 1.00 87.75 171 TYR A O 1
ATOM 1343 N N . HIS A 1 172 ? 27.028 -15.248 -22.623 1.00 84.19 172 HIS A N 1
ATOM 1344 C CA . HIS A 1 172 ? 26.809 -16.573 -22.034 1.00 84.19 172 HIS A CA 1
ATOM 1345 C C . HIS A 1 172 ? 25.469 -17.220 -22.414 1.00 84.19 172 HIS A C 1
ATOM 1347 O O . HIS A 1 172 ? 25.322 -18.429 -22.255 1.00 84.19 172 HIS A O 1
ATOM 1353 N N . THR A 1 173 ? 24.496 -16.449 -22.906 1.00 80.75 173 THR A N 1
ATOM 1354 C CA . THR A 1 173 ? 23.171 -16.943 -23.314 1.00 80.75 173 THR A CA 1
ATOM 1355 C C . THR A 1 173 ? 22.954 -16.985 -24.824 1.00 80.75 173 THR A C 1
ATOM 1357 O O . THR A 1 173 ? 21.866 -17.361 -25.251 1.00 80.75 173 THR A O 1
ATOM 1360 N N . SER A 1 174 ? 23.954 -16.640 -25.643 1.00 55.50 174 SER A N 1
ATOM 1361 C CA . SER A 1 174 ? 23.919 -16.877 -27.089 1.00 55.50 174 SER A CA 1
ATOM 1362 C C . SER A 1 174 ? 24.092 -18.369 -27.403 1.00 55.50 174 SER A C 1
ATOM 1364 O O . SER A 1 174 ? 25.192 -18.816 -27.730 1.00 55.50 174 SER A O 1
ATOM 1366 N N . VAL A 1 175 ? 22.992 -19.112 -27.252 1.00 49.25 175 VAL A N 1
ATOM 1367 C CA . VAL A 1 175 ? 22.628 -20.272 -28.081 1.00 49.25 175 VAL A CA 1
ATOM 1368 C C . VAL A 1 175 ? 21.774 -19.757 -29.233 1.00 49.25 175 VAL A C 1
ATOM 1370 O O . VAL A 1 175 ? 20.932 -18.866 -28.969 1.00 49.25 175 VAL A O 1
#

pLDDT: mean 86.89, std 8.42, range [44.47, 95.56]

Secondary structure (DSSP, 8-state):
-HHHHHHHHSTTSSHHHHHHHHHHHHHH--PPPHHHHHHHHHHHHHHHHHHHHHHHHHHS--S-S---HHHHHHHHHHHH-SPPHHHHHHHHHHHHHHHHHHTTTTTT--HHHHHHHHHHHHHHTTSS-HHHHHT-HHHHHHHHHHHHHHHHHHHHHHTTHHHHHHHHHHHHH--

Foldseek 3Di:
DLLVLVLQLFCPSDPVSVVVQVVVCVVVVDDDDRVNSNVVSVVVSVVCSVVVVVVCCVVPNDPDPDDPPVVVVVVVDVVVDDDDPLNVVLVVLVVQLVVCVVCCVVVVNDNVVSVVVSVVVCPVVVSADPVNVVPPVVVVVVVVVVCVVVVVVVVCVVVCVVVVVVVVVCVVPVD

Solvent-accessible surface area (backbone atoms only — not comparable to full-atom values): 10050 Å² total; per-residue (Å²): 118,71,68,62,40,60,30,66,23,37,50,83,61,39,70,66,48,51,50,50,48,67,61,43,30,82,73,72,74,50,90,78,49,66,65,56,45,27,60,69,28,36,63,65,28,53,52,46,55,59,46,49,60,57,52,43,50,70,79,57,56,68,91,72,85,77,73,68,60,66,62,53,52,52,50,52,49,63,73,67,52,78,84,48,72,54,58,52,51,50,52,51,50,50,53,51,44,51,52,44,53,73,40,13,77,84,68,73,44,58,61,67,55,43,52,51,53,50,53,52,51,34,43,76,70,65,60,42,54,72,65,60,60,72,66,37,57,70,61,54,50,50,52,53,52,50,51,50,52,54,50,49,53,52,51,38,54,74,71,39,47,61,60,51,49,52,53,54,48,52,73,76,62,73,122